Protein AF-A0A6N7Z601-F1 (afdb_monomer_lite)

Organism: NCBI:txid664692

Radius of gyration: 16.46 Å; chains: 1; bounding box: 48×13×39 Å

pLDDT: mean 76.52, std 9.91, range [45.19, 90.06]

Sequence (68 aa):
MHIDSSAAATRYRRWLWLLGALIFAATAGMQVYLAISMTAWWAWAVAAVLAVISLACVLAAFSEPRPQ

Foldseek 3Di:
DCPVVVQVVLVVVLVVLQVQLVVLQVVLVVLVVCCVPVVPPVSPVSSVVSNVSSVVSNVVSVPSDRDD

Structure (mmCIF, N/CA/C/O backbone):
data_AF-A0A6N7Z601-F1
#
_entry.id   AF-A0A6N7Z601-F1
#
loop_
_atom_site.group_PDB
_atom_site.id
_atom_site.type_symbol
_atom_site.label_atom_id
_atom_site.label_alt_id
_atom_site.label_comp_id
_atom_site.label_asym_id
_atom_site.label_entity_id
_atom_site.label_seq_id
_atom_site.pdbx_PDB_ins_code
_atom_site.Cartn_x
_atom_site.Cartn_y
_atom_site.Cartn_z
_atom_site.occupancy
_atom_site.B_iso_or_equiv
_atom_site.auth_seq_id
_atom_site.auth_comp_id
_atom_site.auth_asym_id
_atom_site.auth_atom_id
_atom_site.pdbx_PDB_model_num
ATOM 1 N N . MET A 1 1 ? -23.940 2.582 28.224 1.00 45.19 1 MET A N 1
ATOM 2 C CA . MET A 1 1 ? -22.910 3.414 27.565 1.00 45.19 1 MET A CA 1
ATOM 3 C C . MET A 1 1 ? -21.817 2.477 27.048 1.00 45.19 1 MET A C 1
ATOM 5 O O . MET A 1 1 ? -20.907 2.156 27.790 1.00 45.19 1 MET A O 1
ATOM 9 N N . HIS A 1 2 ? -21.999 1.889 25.857 1.00 53.97 2 HIS A N 1
ATOM 10 C CA . HIS A 1 2 ? -21.096 0.852 25.307 1.00 53.97 2 HIS A CA 1
ATOM 11 C C . HIS A 1 2 ? -21.042 0.872 23.757 1.00 53.97 2 HIS A C 1
ATOM 13 O O . HIS A 1 2 ? -20.594 -0.082 23.129 1.00 53.97 2 HIS A O 1
ATOM 19 N N . ILE A 1 3 ? -21.529 1.947 23.122 1.00 60.44 3 ILE A N 1
ATOM 20 C CA . ILE A 1 3 ? -21.721 2.024 21.659 1.00 60.44 3 ILE A CA 1
ATOM 21 C C . ILE A 1 3 ? -20.553 2.769 20.984 1.00 60.44 3 ILE A C 1
ATOM 23 O O . ILE A 1 3 ? -20.186 2.448 19.860 1.00 60.44 3 ILE A O 1
ATOM 27 N N . ASP A 1 4 ? -19.862 3.666 21.694 1.00 60.19 4 ASP A N 1
ATOM 28 C CA . ASP A 1 4 ? -18.691 4.379 21.155 1.00 60.19 4 ASP A CA 1
ATOM 29 C C . ASP A 1 4 ? -17.463 3.475 20.947 1.00 60.19 4 ASP A C 1
ATOM 31 O O . ASP A 1 4 ? -16.613 3.746 20.097 1.00 60.19 4 ASP A O 1
ATOM 35 N N . SER A 1 5 ? -17.369 2.370 21.695 1.00 60.94 5 SER A N 1
ATOM 36 C CA . SER A 1 5 ? -16.211 1.471 21.646 1.00 60.94 5 SER A CA 1
ATOM 37 C C . SER A 1 5 ? -16.123 0.693 20.330 1.00 60.94 5 SER A C 1
ATOM 39 O O . SER A 1 5 ? -15.027 0.531 19.796 1.00 60.94 5 SER A O 1
ATOM 41 N N . SER A 1 6 ? -17.255 0.268 19.757 1.00 61.22 6 SER A N 1
ATOM 42 C CA . SER A 1 6 ? -17.267 -0.489 18.498 1.00 61.22 6 SER A CA 1
ATOM 43 C C . SER A 1 6 ? -16.904 0.393 17.302 1.00 61.22 6 SER A C 1
ATOM 45 O O . SER A 1 6 ? -16.063 0.006 16.493 1.00 61.22 6 SER A O 1
ATOM 47 N N . ALA A 1 7 ? -17.446 1.613 17.230 1.00 62.78 7 ALA A N 1
ATOM 48 C CA . ALA A 1 7 ? -17.107 2.576 16.180 1.00 62.78 7 ALA A CA 1
ATOM 49 C C . ALA A 1 7 ? -15.634 3.026 16.255 1.00 62.78 7 ALA A C 1
ATOM 51 O O . ALA A 1 7 ? -14.955 3.137 15.227 1.00 62.78 7 ALA A O 1
ATOM 52 N N . ALA A 1 8 ? -15.110 3.237 17.469 1.00 66.25 8 ALA A N 1
ATOM 53 C CA . ALA A 1 8 ? -13.698 3.542 17.684 1.00 66.25 8 ALA A CA 1
ATOM 54 C C . ALA A 1 8 ? -12.785 2.358 17.312 1.00 66.25 8 ALA A C 1
ATOM 56 O O . ALA A 1 8 ? -11.747 2.569 16.681 1.00 66.25 8 ALA A O 1
ATOM 57 N N . ALA A 1 9 ? -13.184 1.122 17.628 1.00 69.56 9 ALA A N 1
ATOM 58 C CA . ALA A 1 9 ? -12.428 -0.083 17.291 1.00 69.56 9 ALA A CA 1
ATOM 59 C C . ALA A 1 9 ? -12.307 -0.291 15.771 1.00 69.56 9 ALA A C 1
ATOM 61 O O . ALA A 1 9 ? -11.210 -0.565 15.278 1.00 69.56 9 ALA A O 1
ATOM 62 N N . THR A 1 10 ? -13.386 -0.082 15.007 1.00 72.81 10 THR A N 1
ATOM 63 C CA . THR A 1 10 ? -13.355 -0.165 13.535 1.00 72.81 10 THR A CA 1
ATOM 64 C C . THR A 1 10 ? -12.449 0.911 12.930 1.00 72.81 10 THR A C 1
ATOM 66 O O . THR A 1 10 ? -11.643 0.638 12.039 1.00 72.81 10 THR A O 1
ATOM 69 N N . ARG A 1 11 ? -12.504 2.145 13.453 1.00 73.88 11 ARG A N 1
ATOM 70 C CA . ARG A 1 11 ? -11.635 3.240 12.991 1.00 73.88 11 ARG A CA 1
ATOM 71 C C . ARG A 1 11 ? -10.158 2.985 13.307 1.00 73.88 11 ARG A C 1
ATOM 73 O O . ARG A 1 11 ? -9.305 3.275 12.469 1.00 73.88 11 ARG A O 1
ATOM 80 N N . TYR A 1 12 ? -9.863 2.440 14.486 1.00 80.25 12 TYR A N 1
ATOM 81 C CA . TYR A 1 12 ? -8.507 2.077 14.901 1.00 80.25 12 TYR A CA 1
ATOM 82 C C . TYR A 1 12 ? -7.922 0.969 14.015 1.00 80.25 12 TYR A C 1
ATOM 84 O O . TYR A 1 12 ? -6.793 1.082 13.538 1.00 80.25 12 TYR A O 1
ATOM 92 N N . ARG A 1 13 ? -8.717 -0.060 13.705 1.00 78.00 13 ARG A N 1
ATOM 93 C CA . ARG A 1 13 ? -8.310 -1.166 12.831 1.00 78.00 13 ARG A CA 1
ATOM 94 C C . ARG A 1 13 ? -7.988 -0.700 11.412 1.00 78.00 13 ARG A C 1
ATOM 96 O O . ARG A 1 13 ? -6.946 -1.060 10.869 1.00 78.00 13 ARG A O 1
ATOM 103 N N . ARG A 1 14 ? -8.816 0.184 10.848 1.00 80.25 14 ARG A N 1
ATOM 104 C CA . ARG A 1 14 ? -8.553 0.833 9.555 1.00 80.25 14 ARG A CA 1
ATOM 105 C C . ARG A 1 14 ? -7.241 1.624 9.552 1.00 80.25 14 ARG A C 1
ATOM 107 O O . ARG A 1 14 ? -6.494 1.581 8.578 1.00 80.25 14 ARG A O 1
ATOM 114 N N . TRP A 1 15 ? -6.945 2.324 10.646 1.00 83.75 15 TRP A N 1
ATOM 115 C CA . TRP A 1 15 ? -5.683 3.049 10.814 1.00 83.75 15 TRP A CA 1
ATOM 116 C C . TRP A 1 15 ? -4.465 2.122 10.858 1.00 83.75 15 TRP A C 1
ATOM 118 O O . TRP A 1 15 ? -3.447 2.439 10.246 1.00 83.75 15 TRP A O 1
ATOM 128 N N . LEU A 1 16 ? -4.575 0.963 11.513 1.00 83.38 16 LEU A N 1
ATOM 129 C CA . LEU A 1 16 ? -3.514 -0.049 11.510 1.00 83.38 16 LEU A CA 1
ATOM 130 C C . LEU A 1 16 ? -3.237 -0.587 10.099 1.00 83.38 16 LEU A C 1
ATOM 132 O O . LEU A 1 16 ? -2.074 -0.706 9.716 1.00 83.38 16 LEU A O 1
ATOM 136 N N . TRP A 1 17 ? -4.280 -0.839 9.301 1.00 81.25 17 TRP A N 1
ATOM 137 C CA . TRP A 1 17 ? -4.122 -1.251 7.900 1.00 81.25 17 TRP A CA 1
ATOM 138 C C . TRP A 1 17 ? -3.408 -0.191 7.051 1.00 81.25 17 TRP A C 1
ATOM 140 O O . TRP A 1 17 ? -2.521 -0.531 6.268 1.00 81.25 17 TRP A O 1
ATOM 150 N N . LEU A 1 18 ? -3.739 1.092 7.237 1.00 80.62 18 LEU A N 1
ATOM 151 C CA . LEU A 1 18 ? -3.077 2.197 6.533 1.00 80.62 18 LEU A CA 1
ATOM 152 C C . LEU A 1 18 ? -1.613 2.368 6.954 1.00 80.62 18 LEU A C 1
ATOM 154 O O . LEU A 1 18 ? -0.760 2.582 6.095 1.00 80.62 18 LEU A O 1
ATOM 158 N N . LEU A 1 19 ? -1.301 2.232 8.247 1.00 85.06 19 LEU A N 1
ATOM 159 C CA .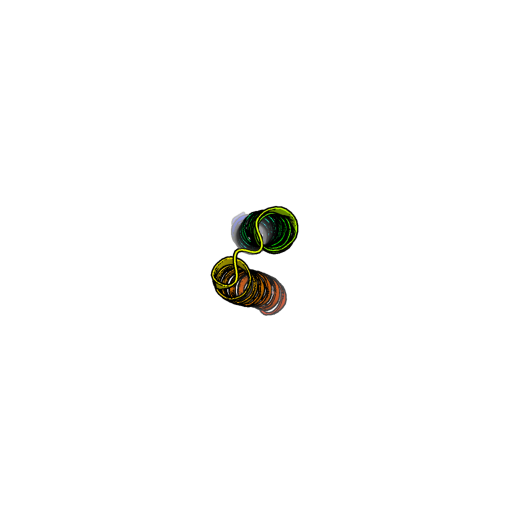 LEU A 1 19 ? 0.084 2.256 8.728 1.00 85.06 19 LEU A CA 1
ATOM 160 C C . LEU A 1 19 ? 0.897 1.098 8.142 1.00 85.06 19 LEU A C 1
ATOM 162 O O . LEU A 1 19 ? 2.003 1.320 7.650 1.00 85.06 19 LEU A O 1
ATOM 166 N N . GLY A 1 20 ? 0.333 -0.112 8.122 1.00 85.06 20 GLY A N 1
ATOM 167 C CA . GLY A 1 20 ? 0.952 -1.264 7.469 1.00 85.06 20 GLY A CA 1
ATOM 168 C C . GLY A 1 20 ? 1.219 -1.000 5.986 1.00 85.06 20 GLY A C 1
ATOM 169 O O . GLY A 1 20 ? 2.347 -1.168 5.522 1.00 85.06 20 GLY A O 1
ATOM 170 N N . ALA A 1 21 ? 0.218 -0.504 5.252 1.00 81.69 21 ALA A N 1
ATOM 171 C CA . ALA A 1 21 ? 0.368 -0.143 3.843 1.00 81.69 21 ALA A CA 1
ATOM 172 C C . ALA A 1 21 ? 1.487 0.882 3.608 1.00 81.69 21 ALA A C 1
ATOM 174 O O . ALA A 1 21 ? 2.238 0.752 2.640 1.00 81.69 21 ALA A O 1
ATOM 175 N N . LEU A 1 22 ? 1.618 1.869 4.496 1.00 83.12 22 LEU A N 1
ATOM 176 C CA . LEU A 1 22 ? 2.616 2.930 4.397 1.00 83.12 22 LEU A CA 1
ATOM 177 C C . LEU A 1 22 ? 4.040 2.404 4.628 1.00 83.12 22 LEU A C 1
ATOM 179 O O . LEU A 1 22 ? 4.948 2.762 3.881 1.00 83.12 22 LEU A O 1
ATOM 183 N N . ILE A 1 23 ? 4.231 1.495 5.588 1.00 90.06 23 ILE A N 1
ATOM 184 C CA . ILE A 1 23 ? 5.519 0.816 5.814 1.00 90.06 23 ILE A CA 1
ATOM 185 C C . ILE A 1 23 ? 5.909 -0.021 4.588 1.00 90.06 23 ILE A C 1
ATOM 187 O O . ILE A 1 23 ? 7.053 0.039 4.126 1.00 90.06 23 ILE A O 1
ATOM 191 N N . PHE A 1 24 ? 4.957 -0.768 4.023 1.00 84.88 24 PHE A N 1
ATOM 192 C CA . PHE A 1 24 ? 5.186 -1.550 2.808 1.00 84.88 24 PHE A CA 1
ATOM 19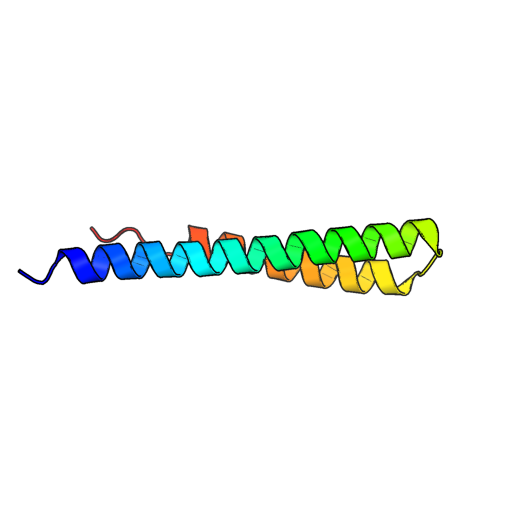3 C C . PHE A 1 24 ? 5.505 -0.660 1.601 1.00 84.88 24 PHE A C 1
ATOM 195 O O . PHE A 1 24 ? 6.424 -0.974 0.846 1.00 84.88 24 PHE A O 1
ATOM 202 N N . ALA A 1 25 ? 4.823 0.478 1.455 1.00 81.44 25 ALA A N 1
ATOM 203 C CA . ALA A 1 25 ? 5.092 1.450 0.397 1.00 81.44 25 ALA A CA 1
ATOM 204 C C . ALA A 1 25 ? 6.486 2.085 0.535 1.00 81.44 25 ALA A C 1
ATOM 206 O O . ALA A 1 25 ? 7.227 2.160 -0.445 1.00 81.44 25 ALA A O 1
ATOM 207 N N . ALA A 1 26 ? 6.881 2.482 1.748 1.00 86.25 26 ALA A N 1
ATOM 208 C CA . ALA A 1 26 ? 8.217 3.017 2.014 1.00 86.25 26 ALA A CA 1
ATOM 209 C C . ALA A 1 26 ? 9.310 1.980 1.702 1.00 86.25 26 ALA A C 1
ATOM 211 O O . ALA A 1 26 ? 10.314 2.291 1.059 1.00 86.25 26 ALA A O 1
ATOM 212 N N . THR A 1 27 ? 9.079 0.723 2.086 1.00 86.69 27 THR A N 1
ATOM 213 C CA . THR A 1 27 ? 10.002 -0.385 1.806 1.00 86.69 27 THR A CA 1
ATOM 214 C C . THR A 1 27 ? 10.087 -0.680 0.306 1.00 86.69 27 THR A C 1
ATOM 216 O O . THR A 1 27 ? 11.181 -0.902 -0.211 1.00 86.69 27 THR A O 1
ATOM 219 N N . ALA A 1 28 ? 8.965 -0.628 -0.421 1.00 83.50 28 ALA A N 1
ATOM 220 C CA . ALA A 1 28 ? 8.951 -0.752 -1.878 1.00 83.50 28 ALA A CA 1
ATOM 221 C C . ALA A 1 28 ? 9.775 0.365 -2.540 1.00 83.50 28 ALA A C 1
ATOM 223 O O . ALA A 1 28 ? 10.578 0.085 -3.427 1.00 83.50 28 ALA A O 1
ATOM 224 N N . GLY A 1 29 ? 9.653 1.606 -2.057 1.00 80.69 29 GLY A N 1
ATOM 225 C CA . GLY A 1 29 ? 10.476 2.731 -2.510 1.00 80.69 29 GLY A CA 1
ATOM 226 C C . GLY A 1 29 ? 11.975 2.495 -2.298 1.00 80.69 29 GLY A C 1
ATOM 227 O O . GLY A 1 29 ? 12.772 2.734 -3.206 1.00 80.69 29 GLY A O 1
ATOM 228 N N . MET A 1 30 ? 12.360 1.938 -1.146 1.00 85.62 30 MET A N 1
ATOM 229 C CA . MET A 1 30 ? 13.752 1.564 -0.865 1.00 85.62 30 MET A CA 1
ATOM 230 C C . MET A 1 30 ? 14.266 0.477 -1.826 1.00 85.62 30 MET A C 1
ATOM 232 O O . MET A 1 30 ? 15.405 0.543 -2.288 1.00 85.62 30 MET A O 1
ATOM 236 N N . GLN A 1 31 ? 13.427 -0.504 -2.170 1.00 82.12 31 GLN A N 1
ATOM 237 C CA . GLN A 1 31 ? 13.773 -1.552 -3.137 1.00 82.12 31 GLN A CA 1
ATOM 238 C C . GLN A 1 31 ? 13.928 -0.996 -4.556 1.00 82.12 31 GLN A C 1
ATOM 240 O O . GLN A 1 31 ? 14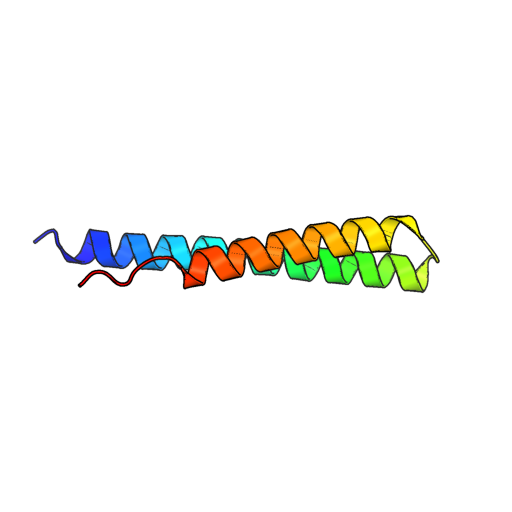.854 -1.388 -5.258 1.00 82.12 31 GLN A O 1
ATOM 245 N N . VAL A 1 32 ? 13.095 -0.036 -4.966 1.00 81.88 32 VAL A N 1
ATOM 246 C CA . VAL A 1 32 ? 13.257 0.660 -6.255 1.00 81.88 32 VAL A CA 1
ATOM 247 C C . VAL A 1 32 ? 14.563 1.456 -6.286 1.00 81.88 32 VAL A C 1
ATOM 249 O O . VAL A 1 32 ? 15.291 1.393 -7.275 1.00 81.88 32 VAL A O 1
ATOM 252 N N . TYR A 1 33 ? 14.908 2.146 -5.196 1.00 83.31 33 TYR A N 1
ATOM 253 C CA . TYR A 1 33 ? 16.194 2.838 -5.084 1.00 83.31 33 TYR A CA 1
ATOM 254 C C . TYR A 1 33 ? 17.372 1.865 -5.242 1.00 83.31 33 TYR A C 1
ATOM 256 O O . TYR A 1 33 ? 18.255 2.102 -6.062 1.00 83.31 33 TYR A O 1
ATOM 264 N N . LEU A 1 34 ? 17.347 0.722 -4.547 1.00 81.25 34 LEU A N 1
ATOM 265 C CA . LEU A 1 34 ? 18.356 -0.332 -4.710 1.00 81.25 34 LEU A CA 1
ATOM 266 C C . LEU A 1 34 ? 18.396 -0.890 -6.140 1.00 81.25 34 LEU A C 1
ATOM 268 O O . LEU A 1 34 ? 19.481 -1.095 -6.684 1.00 81.25 34 LEU A O 1
ATOM 272 N N . ALA A 1 35 ? 17.237 -1.108 -6.763 1.00 77.88 35 ALA A N 1
ATOM 273 C CA . ALA A 1 35 ? 17.138 -1.616 -8.129 1.00 77.88 35 ALA A CA 1
ATOM 274 C C 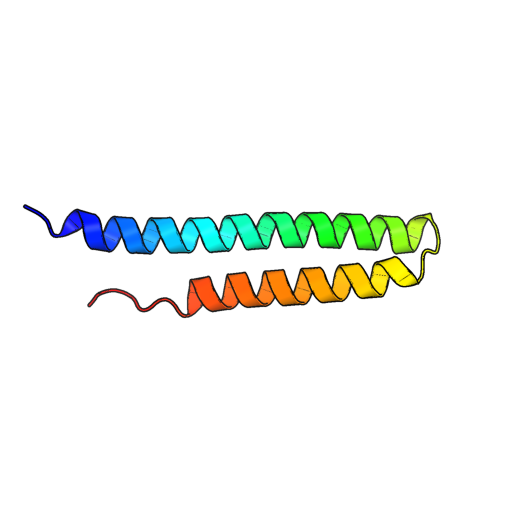. ALA A 1 35 ? 17.815 -0.676 -9.136 1.00 77.88 35 ALA A C 1
ATOM 276 O O . ALA A 1 35 ? 18.509 -1.140 -10.040 1.00 77.88 35 ALA A O 1
ATOM 277 N N . ILE A 1 36 ? 17.639 0.636 -8.956 1.00 84.62 36 ILE A N 1
ATOM 278 C CA . ILE A 1 36 ? 18.204 1.666 -9.832 1.00 84.62 36 ILE A CA 1
ATOM 279 C C . ILE A 1 36 ? 19.694 1.870 -9.539 1.00 84.62 36 ILE A C 1
ATOM 281 O O . ILE A 1 36 ? 20.505 1.859 -10.461 1.00 84.62 36 ILE A O 1
ATOM 285 N N . SER A 1 37 ? 20.072 2.037 -8.269 1.00 84.25 37 SER A N 1
ATOM 286 C CA . SER A 1 37 ? 21.445 2.384 -7.885 1.00 84.25 37 SER A CA 1
ATOM 287 C C . SER A 1 37 ? 22.427 1.220 -8.007 1.00 84.25 37 SER A C 1
ATOM 289 O O . SER A 1 37 ? 23.585 1.442 -8.341 1.00 84.25 37 SER A O 1
ATOM 291 N N . MET A 1 38 ? 21.981 -0.012 -7.744 1.00 78.75 38 MET A N 1
ATOM 292 C CA . MET A 1 38 ? 22.833 -1.210 -7.757 1.00 78.75 38 MET A CA 1
ATOM 293 C C . MET A 1 38 ? 22.562 -2.113 -8.970 1.00 78.75 38 MET A C 1
ATOM 295 O O . MET A 1 38 ? 23.128 -3.202 -9.055 1.00 78.75 38 MET A O 1
ATOM 299 N N . THR A 1 39 ? 21.683 -1.715 -9.903 1.00 78.12 39 THR A N 1
ATOM 300 C CA . THR A 1 39 ? 21.225 -2.553 -11.039 1.00 78.12 39 THR A CA 1
ATOM 301 C C . THR A 1 39 ? 20.734 -3.946 -10.612 1.00 78.12 39 THR A C 1
ATOM 303 O O . THR A 1 39 ? 20.847 -4.936 -11.334 1.00 78.12 39 THR A O 1
ATOM 306 N N . ALA A 1 40 ? 20.185 -4.036 -9.401 1.00 75.50 40 ALA A N 1
ATOM 307 C CA . ALA A 1 40 ? 19.713 -5.276 -8.808 1.00 75.50 40 ALA A CA 1
ATOM 308 C C . ALA A 1 40 ? 18.355 -5.665 -9.411 1.00 75.50 40 ALA A C 1
ATOM 310 O O . ALA A 1 40 ? 17.306 -5.189 -8.977 1.00 75.50 40 ALA A O 1
ATOM 311 N N . TRP A 1 41 ? 18.357 -6.546 -10.414 1.00 75.94 41 TRP A N 1
ATOM 312 C CA . TRP A 1 41 ? 17.136 -6.933 -11.134 1.00 75.94 41 TRP A CA 1
ATOM 313 C C . TRP A 1 41 ? 16.080 -7.602 -10.233 1.00 75.94 41 TRP A C 1
ATOM 315 O O . TRP A 1 41 ? 14.885 -7.382 -10.417 1.00 75.94 41 TRP A O 1
ATOM 325 N N . TRP A 1 42 ? 16.504 -8.347 -9.206 1.00 74.62 42 TRP A N 1
ATOM 326 C CA . TRP A 1 42 ? 15.613 -8.976 -8.218 1.00 74.62 42 TRP A CA 1
ATOM 327 C C . TRP A 1 42 ? 14.837 -7.967 -7.363 1.00 74.62 42 TRP A C 1
ATOM 329 O O . TRP A 1 42 ? 13.740 -8.275 -6.894 1.00 74.62 42 TRP A O 1
ATOM 339 N N . ALA A 1 43 ? 15.358 -6.752 -7.179 1.00 76.31 43 ALA A N 1
ATOM 340 C CA . ALA A 1 43 ? 14.708 -5.738 -6.355 1.00 76.31 43 ALA A CA 1
ATOM 341 C C . ALA A 1 43 ? 13.408 -5.208 -6.993 1.00 76.31 43 ALA A C 1
ATOM 343 O O . ALA A 1 43 ? 12.482 -4.844 -6.269 1.00 76.31 43 ALA A O 1
ATOM 344 N N . TRP A 1 44 ? 13.273 -5.272 -8.325 1.00 76.25 44 TRP A N 1
ATOM 345 C CA . TRP A 1 44 ? 12.011 -4.980 -9.017 1.00 76.25 44 TRP A CA 1
ATOM 346 C C . TRP A 1 44 ? 10.900 -5.965 -8.647 1.00 76.25 44 TRP A C 1
ATOM 348 O O . TRP A 1 44 ? 9.770 -5.550 -8.392 1.00 76.25 44 TRP A O 1
ATOM 358 N N . ALA A 1 45 ? 11.220 -7.260 -8.565 1.00 81.12 45 ALA A N 1
ATOM 359 C CA . ALA A 1 45 ? 10.252 -8.279 -8.168 1.00 81.12 45 ALA A CA 1
ATOM 360 C C . ALA A 1 45 ? 9.785 -8.062 -6.719 1.00 81.12 45 ALA A C 1
ATOM 362 O O . ALA A 1 45 ? 8.588 -8.097 -6.437 1.00 81.12 45 ALA A O 1
ATOM 363 N N . VAL A 1 46 ? 10.718 -7.759 -5.810 1.00 80.31 46 VAL A N 1
ATOM 364 C CA . VAL A 1 46 ? 10.400 -7.479 -4.402 1.00 80.31 46 VAL A CA 1
ATOM 365 C C . V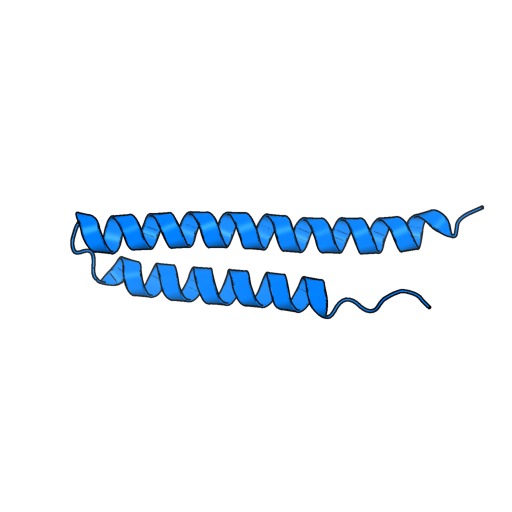AL A 1 46 ? 9.562 -6.202 -4.269 1.00 80.31 46 VAL A C 1
ATOM 367 O O . VAL A 1 46 ? 8.554 -6.208 -3.563 1.00 80.31 46 VAL A O 1
ATOM 370 N N . ALA A 1 47 ? 9.918 -5.129 -4.983 1.00 80.81 47 ALA A N 1
ATOM 371 C CA . ALA A 1 47 ? 9.148 -3.886 -5.002 1.00 80.81 47 ALA A CA 1
ATOM 372 C C . ALA A 1 47 ? 7.711 -4.101 -5.501 1.00 80.81 47 ALA A C 1
ATOM 374 O O . ALA A 1 47 ? 6.773 -3.582 -4.896 1.00 80.81 47 ALA A O 1
ATOM 375 N N . ALA A 1 48 ? 7.524 -4.905 -6.552 1.00 81.62 48 ALA A N 1
ATOM 376 C CA . ALA A 1 48 ? 6.202 -5.228 -7.080 1.00 81.62 48 ALA A CA 1
ATOM 377 C C . ALA A 1 48 ? 5.341 -5.986 -6.056 1.00 81.62 48 ALA A C 1
ATOM 379 O O . ALA A 1 48 ? 4.188 -5.617 -5.832 1.00 81.62 48 ALA A O 1
ATOM 380 N N . VAL A 1 49 ? 5.900 -6.995 -5.378 1.00 84.62 49 VAL A N 1
ATOM 381 C CA . VAL A 1 49 ? 5.177 -7.753 -4.339 1.00 84.62 49 VAL A CA 1
ATOM 382 C C . VAL A 1 49 ? 4.786 -6.847 -3.168 1.00 84.62 49 VAL A C 1
ATOM 384 O O . VAL A 1 49 ? 3.632 -6.858 -2.740 1.00 84.62 49 VAL A O 1
ATOM 387 N N . LEU A 1 50 ? 5.712 -6.013 -2.684 1.00 83.38 50 LEU A N 1
ATOM 388 C CA . LEU A 1 50 ? 5.447 -5.053 -1.606 1.00 83.38 50 LEU A CA 1
ATOM 389 C C . LEU A 1 50 ? 4.367 -4.035 -2.005 1.00 83.38 50 LEU A C 1
ATOM 391 O O . LEU A 1 50 ? 3.504 -3.708 -1.190 1.00 83.38 50 LEU A O 1
ATOM 395 N N . ALA A 1 51 ? 4.376 -3.567 -3.257 1.00 79.62 51 ALA A N 1
ATOM 396 C CA . ALA A 1 51 ? 3.363 -2.656 -3.782 1.00 79.62 51 ALA A CA 1
ATOM 397 C C . ALA A 1 51 ? 1.973 -3.311 -3.843 1.00 79.62 51 ALA A C 1
ATOM 399 O O . ALA A 1 51 ? 0.994 -2.688 -3.436 1.00 79.62 51 ALA A O 1
ATOM 400 N N . VAL A 1 52 ? 1.876 -4.575 -4.274 1.00 86.00 52 VAL A N 1
ATOM 401 C CA . VAL A 1 52 ? 0.608 -5.329 -4.279 1.00 86.00 52 VAL A CA 1
ATOM 402 C C . VAL A 1 52 ? 0.082 -5.534 -2.857 1.00 86.00 52 VAL A C 1
ATOM 404 O O . VAL A 1 52 ? -1.107 -5.333 -2.616 1.00 86.00 52 VAL A O 1
ATOM 407 N N . ILE A 1 53 ? 0.952 -5.871 -1.900 1.00 83.88 53 ILE A N 1
ATOM 408 C CA . ILE A 1 53 ? 0.572 -6.013 -0.484 1.00 83.88 53 ILE A CA 1
ATOM 409 C C . ILE A 1 53 ? 0.093 -4.670 0.084 1.00 83.88 53 ILE A C 1
ATOM 411 O O . ILE A 1 53 ? -0.947 -4.616 0.741 1.00 83.88 53 ILE A O 1
ATOM 415 N N . SER A 1 54 ? 0.809 -3.578 -0.202 1.00 79.94 54 SER A N 1
ATOM 416 C CA . SER A 1 54 ? 0.402 -2.227 0.195 1.00 79.94 54 SER A CA 1
ATOM 417 C C . SER A 1 54 ? -0.976 -1.878 -0.375 1.00 79.94 54 SER A C 1
ATOM 419 O O . SER A 1 54 ? -1.862 -1.457 0.370 1.00 79.94 54 SER A O 1
ATOM 421 N N . LEU A 1 55 ? -1.206 -2.160 -1.661 1.00 79.31 55 LEU A N 1
ATOM 422 C CA . LEU A 1 55 ? -2.492 -1.943 -2.321 1.00 79.31 55 LEU A CA 1
ATOM 423 C C . LEU A 1 55 ? -3.611 -2.780 -1.685 1.00 79.31 55 LEU A C 1
ATOM 425 O O . LEU A 1 55 ? -4.693 -2.255 -1.438 1.00 79.31 55 LEU A O 1
ATOM 429 N N . ALA A 1 56 ? -3.353 -4.050 -1.367 1.00 80.81 56 ALA A N 1
ATOM 430 C CA . ALA A 1 56 ? -4.315 -4.921 -0.696 1.00 80.81 56 ALA A CA 1
ATOM 431 C C . ALA A 1 56 ? -4.683 -4.401 0.704 1.00 80.81 56 ALA A C 1
ATOM 433 O O . ALA A 1 56 ? -5.863 -4.369 1.048 1.00 80.81 56 ALA A O 1
ATOM 434 N N . CYS A 1 57 ? -3.706 -3.923 1.483 1.00 82.19 57 CYS A N 1
ATOM 435 C CA . CYS A 1 57 ? -3.952 -3.290 2.783 1.00 82.19 57 CYS A CA 1
ATOM 436 C C . CYS A 1 57 ? -4.797 -2.015 2.651 1.00 82.19 57 CYS A C 1
ATOM 438 O O . CYS A 1 57 ? -5.712 -1.791 3.444 1.00 82.19 57 CYS A O 1
ATOM 440 N N . VAL A 1 58 ? -4.528 -1.190 1.635 1.00 79.25 58 VAL A N 1
ATOM 441 C CA . VAL A 1 58 ? -5.318 0.016 1.351 1.00 79.25 58 VAL A CA 1
ATOM 442 C C . VAL A 1 58 ? -6.749 -0.356 0.960 1.00 79.25 58 VAL A C 1
ATOM 444 O O . VAL A 1 58 ? -7.698 0.192 1.517 1.00 79.25 58 VAL A O 1
ATOM 447 N N . LEU A 1 59 ? -6.921 -1.322 0.056 1.00 81.88 59 LEU A N 1
ATOM 448 C CA . LEU A 1 59 ? -8.235 -1.813 -0.359 1.00 81.88 59 LEU A CA 1
ATOM 449 C C . LEU A 1 59 ? -9.017 -2.402 0.819 1.00 81.88 59 LEU A C 1
ATOM 451 O O . LEU A 1 59 ? -10.194 -2.087 0.959 1.00 81.88 59 LEU A O 1
ATOM 455 N N . ALA A 1 60 ? -8.367 -3.170 1.698 1.00 80.31 60 ALA A N 1
ATOM 456 C CA . ALA A 1 60 ? -8.967 -3.689 2.927 1.00 80.31 60 ALA A CA 1
ATOM 457 C C . ALA A 1 60 ? -9.412 -2.563 3.876 1.00 80.31 60 ALA A C 1
ATOM 459 O O . ALA A 1 60 ? -10.502 -2.606 4.443 1.00 80.31 60 ALA A O 1
ATOM 460 N N . ALA A 1 61 ? -8.607 -1.506 4.005 1.00 78.06 61 ALA A N 1
ATOM 461 C CA . ALA A 1 61 ? -8.980 -0.327 4.779 1.00 78.06 61 ALA A CA 1
ATOM 462 C C . ALA A 1 61 ? -10.189 0.412 4.171 1.00 78.06 61 ALA A C 1
ATOM 464 O O . ALA A 1 61 ? -10.971 1.017 4.904 1.00 78.06 61 ALA A O 1
ATOM 465 N N . PHE A 1 62 ? -10.349 0.402 2.845 1.00 78.00 62 PHE A N 1
ATOM 466 C CA . PHE A 1 62 ? -11.484 1.030 2.161 1.00 78.00 62 PHE A CA 1
ATOM 467 C C . PHE A 1 62 ? -12.742 0.157 2.111 1.00 78.00 62 PHE A C 1
ATOM 469 O O . PHE A 1 62 ? -13.837 0.716 2.055 1.00 78.00 62 PHE A O 1
ATOM 476 N N . SER A 1 63 ? -12.601 -1.169 2.144 1.00 76.88 63 SER A N 1
ATOM 477 C CA . SER A 1 63 ? -13.720 -2.114 2.112 1.00 76.88 63 SER A CA 1
ATOM 478 C C . SER A 1 63 ? -14.362 -2.357 3.477 1.00 76.88 63 SER A C 1
ATOM 480 O O . SER A 1 63 ? -15.447 -2.932 3.525 1.00 76.88 63 SER A O 1
AT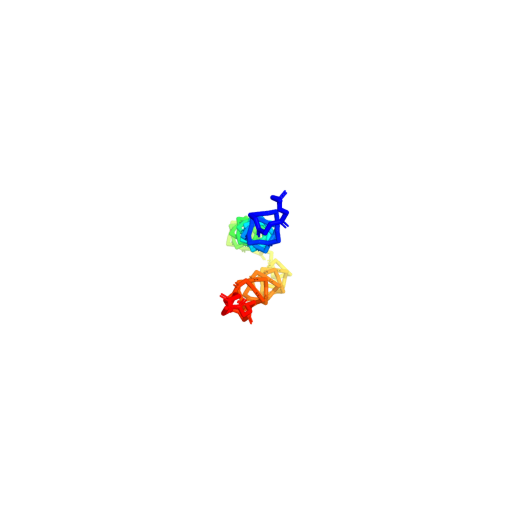OM 482 N N . GLU A 1 64 ? -13.746 -1.903 4.575 1.00 67.31 64 GLU A N 1
ATOM 483 C CA . GLU A 1 64 ? -14.334 -2.024 5.911 1.00 67.31 64 GLU A CA 1
ATOM 484 C C . GLU A 1 64 ? -15.651 -1.198 5.983 1.00 67.31 64 GLU A C 1
ATOM 486 O O . GLU A 1 64 ? -15.611 0.034 5.846 1.00 67.31 64 GLU A O 1
ATOM 491 N N . PRO A 1 65 ? -16.833 -1.842 6.138 1.00 57.97 65 PRO A N 1
ATOM 492 C CA . PRO A 1 65 ? -18.133 -1.171 6.072 1.00 57.97 65 PRO A CA 1
ATOM 493 C C . PRO A 1 65 ? -18.277 -0.112 7.168 1.00 57.97 65 PRO A C 1
ATOM 495 O O . PRO A 1 65 ? -17.902 -0.347 8.319 1.00 57.97 65 PRO A O 1
ATOM 498 N N . ARG A 1 66 ? -18.854 1.055 6.841 1.00 58.22 66 ARG A N 1
ATOM 499 C CA . ARG A 1 66 ? -19.244 2.024 7.878 1.00 58.22 66 ARG A CA 1
ATOM 500 C C . ARG A 1 66 ? -20.329 1.378 8.749 1.00 58.22 66 ARG A C 1
ATOM 502 O O . ARG A 1 66 ? -21.294 0.881 8.167 1.00 58.22 66 ARG A O 1
ATOM 509 N N . PRO A 1 67 ? -20.210 1.395 10.089 1.00 52.50 67 PRO A N 1
ATOM 510 C CA . PRO A 1 67 ? -21.335 1.023 10.936 1.00 52.50 67 PRO A CA 1
ATOM 511 C C . PRO A 1 67 ? -22.502 1.967 10.606 1.00 52.50 67 PRO A C 1
ATOM 513 O O . PRO A 1 67 ? -22.321 3.187 10.647 1.00 52.50 67 PRO A O 1
ATOM 516 N N . GLN A 1 68 ? -23.632 1.399 10.168 1.00 49.47 68 GLN A N 1
ATOM 517 C CA . GLN A 1 68 ? -24.917 2.102 10.115 1.00 49.47 68 GLN A CA 1
ATOM 518 C C . GLN A 1 68 ? -25.524 2.157 11.511 1.00 49.47 68 GLN A C 1
ATOM 520 O O . GLN A 1 68 ? -25.365 1.156 12.247 1.00 49.47 68 GLN A O 1
#

Secondary structure (DSSP, 8-state):
--SHHHHHHHHHHHHHHHHHHHHHHHHHHHHHHHHHHS--HHHHHHHHHHHHHHHHHHHHHHHSPPP-